Protein AF-A0A2N8KJX9-F1 (afdb_monomer)

Solvent-accessible surface area (backbone atoms only — not comparable to full-atom values): 4592 Å² total; per-residue (Å²): 132,84,85,54,67,44,64,41,91,87,77,62,53,72,46,52,55,65,64,54,59,70,40,63,40,45,37,52,37,51,50,56,46,68,76,39,58,69,87,52,32,53,58,48,54,56,55,54,57,70,66,47,53,98,87,47,80,61,55,45,59,58,48,34,48,54,53,51,56,59,60,58,73,65,77,118

Radius of gyration: 13.95 Å; Cα contacts (8 Å, |Δi|>4): 45; chains: 1; bounding box: 42×24×35 Å

Sequence (76 aa):
MANTDIRCPCCHASFNLEHIAEDEALRELMALLADLPREVSRPLVAYVGLFRGPSRATAYERQLRLAREVLAMHQD

InterPro domains:
  IPR059570 HI_1489-like, N-terminal domain [PF27180] (6-75)

Foldseek 3Di:
DDQQWDADPPPRDIDHPVVLVVDPLSVLLVVVLVPDDPVLSVVLVVVLVVPQDPPGGDDSNVSSVSSVVVVVVPVD

Organism: NCBI:txid1389932

Nearest PDB structures (foldseek):
  3ncc-assembly1_A  TM=2.332E-01  e=1.299E+00  Homo sapiens
  7zg0-assembly1_B  TM=3.121E-01  e=6.002E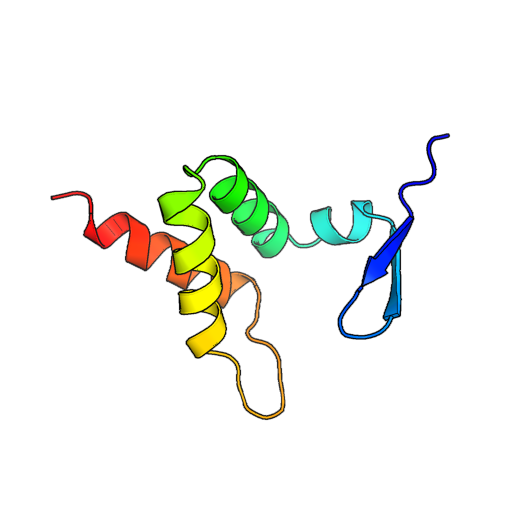+00  Mus musculus
  7zg0-assembly1_A  TM=3.084E-01  e=6.415E+00  Mus musculus
  5lde-assembly1_A  TM=3.287E-01  e=8.372E+00  Streptococcus sp. 'group G'

pLDDT: mean 91.35, std 9.69, range [46.28, 98.06]

Structure (mmCIF, N/CA/C/O backbone):
data_AF-A0A2N8KJX9-F1
#
_entry.id   AF-A0A2N8KJX9-F1
#
loop_
_atom_site.group_PDB
_atom_site.id
_atom_site.type_symbol
_atom_site.label_atom_id
_atom_site.label_alt_id
_atom_site.label_comp_id
_atom_site.label_asym_id
_atom_site.label_entity_id
_atom_site.label_seq_id
_atom_site.pdbx_PDB_ins_code
_atom_site.Cartn_x
_atom_site.Cartn_y
_atom_site.Cartn_z
_atom_site.occupancy
_atom_site.B_iso_or_equiv
_atom_site.auth_seq_id
_atom_site.auth_comp_id
_atom_site.auth_asym_id
_atom_site.auth_atom_id
_atom_site.pdbx_PDB_model_num
ATOM 1 N N . MET A 1 1 ? 18.620 -2.557 19.225 1.00 51.38 1 MET A N 1
ATOM 2 C CA . MET A 1 1 ? 17.937 -2.055 18.014 1.00 51.38 1 MET A CA 1
ATOM 3 C C . MET A 1 1 ? 17.034 -3.169 17.523 1.00 51.38 1 MET A C 1
ATOM 5 O O . MET A 1 1 ? 17.530 -4.275 17.352 1.00 51.38 1 MET A O 1
ATOM 9 N N 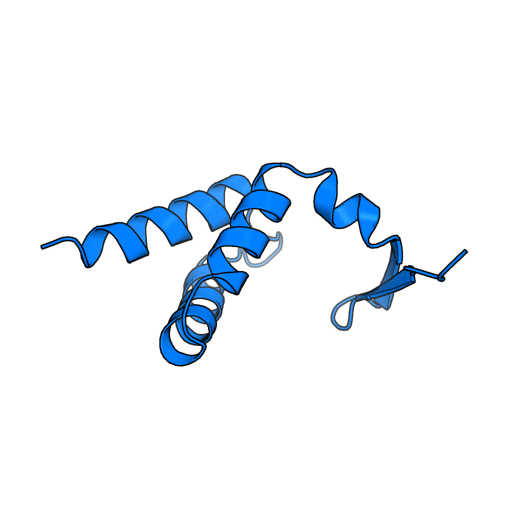. ALA A 1 2 ? 15.724 -2.937 17.435 1.00 65.12 2 ALA A N 1
ATOM 10 C CA . ALA A 1 2 ? 14.813 -3.936 16.880 1.00 65.12 2 ALA A CA 1
ATOM 11 C C . ALA A 1 2 ? 15.090 -4.055 15.377 1.00 65.12 2 ALA A C 1
ATOM 13 O O . ALA A 1 2 ? 15.212 -3.034 14.708 1.00 65.12 2 ALA A O 1
ATOM 14 N N . ASN A 1 3 ? 15.247 -5.276 14.869 1.00 75.88 3 ASN A N 1
ATOM 15 C CA . ASN A 1 3 ? 15.373 -5.494 13.435 1.00 75.88 3 ASN A CA 1
ATOM 16 C C . ASN A 1 3 ? 13.997 -5.269 12.786 1.00 75.88 3 ASN A C 1
ATOM 18 O O . ASN A 1 3 ? 13.066 -6.025 13.062 1.00 75.88 3 ASN A O 1
ATOM 22 N N . THR A 1 4 ? 13.868 -4.216 11.980 1.00 85.00 4 THR A N 1
ATOM 23 C CA . THR A 1 4 ? 12.650 -3.838 11.242 1.00 85.00 4 THR A CA 1
ATOM 24 C C . THR A 1 4 ? 12.671 -4.317 9.790 1.00 85.00 4 THR A C 1
ATOM 26 O O . THR A 1 4 ? 11.841 -3.887 8.986 1.00 85.00 4 THR A O 1
ATOM 29 N N . ASP A 1 5 ? 13.604 -5.205 9.439 1.00 91.12 5 ASP A N 1
ATOM 30 C CA . ASP A 1 5 ? 13.651 -5.818 8.119 1.00 91.12 5 ASP A CA 1
ATOM 31 C C . ASP A 1 5 ? 12.396 -6.651 7.863 1.00 91.12 5 ASP A C 1
ATOM 33 O O . ASP A 1 5 ? 12.022 -7.535 8.642 1.00 91.12 5 ASP A O 1
ATOM 37 N N . ILE A 1 6 ? 11.772 -6.403 6.715 1.00 91.38 6 ILE A N 1
ATOM 38 C CA . ILE A 1 6 ? 10.650 -7.190 6.220 1.00 91.38 6 ILE A CA 1
ATOM 39 C C . ILE A 1 6 ? 10.949 -7.729 4.826 1.00 91.38 6 ILE A C 1
ATOM 41 O O . ILE A 1 6 ? 11.712 -7.153 4.050 1.00 91.38 6 ILE A O 1
ATOM 45 N N . ARG A 1 7 ? 10.329 -8.868 4.506 1.00 93.38 7 ARG A N 1
ATOM 46 C CA . ARG A 1 7 ? 10.452 -9.528 3.206 1.00 93.38 7 ARG A CA 1
ATOM 47 C C . ARG A 1 7 ? 9.114 -9.495 2.486 1.00 93.38 7 ARG A C 1
ATOM 49 O O . ARG A 1 7 ? 8.124 -10.015 2.998 1.00 93.38 7 ARG A O 1
ATOM 56 N N . CYS A 1 8 ? 9.087 -8.930 1.282 1.00 90.75 8 CYS A N 1
ATOM 57 C CA . CYS A 1 8 ? 7.872 -8.895 0.475 1.00 90.75 8 CYS A CA 1
ATOM 58 C C . CYS A 1 8 ? 7.432 -10.327 0.108 1.00 90.75 8 CYS A C 1
ATOM 60 O O . CYS A 1 8 ? 8.228 -11.070 -0.473 1.00 90.75 8 CYS A O 1
ATOM 62 N N . PRO A 1 9 ? 6.180 -10.736 0.381 1.00 91.75 9 PRO A N 1
ATOM 63 C CA . PRO A 1 9 ? 5.698 -12.068 0.015 1.00 91.75 9 PRO A CA 1
ATOM 64 C C . PRO A 1 9 ? 5.516 -12.239 -1.500 1.00 91.75 9 PRO A C 1
ATOM 66 O O . PRO A 1 9 ? 5.434 -13.365 -1.975 1.00 91.75 9 PRO A O 1
ATOM 69 N N . CYS A 1 10 ? 5.461 -11.141 -2.262 1.00 87.69 10 CYS A N 1
ATOM 70 C CA . CYS A 1 10 ? 5.227 -11.168 -3.706 1.00 87.69 10 CYS A CA 1
ATOM 71 C C . CYS A 1 10 ? 6.519 -11.316 -4.521 1.00 87.69 10 CYS A C 1
ATOM 73 O O . CYS A 1 10 ? 6.535 -12.034 -5.513 1.00 87.69 10 CYS A O 1
ATOM 75 N N . CYS A 1 11 ? 7.589 -10.611 -4.135 1.00 91.12 11 CYS A N 1
ATOM 76 C CA . CYS A 1 11 ? 8.848 -10.567 -4.895 1.00 91.12 11 CYS A CA 1
ATOM 77 C C . CYS A 1 11 ? 10.085 -10.935 -4.073 1.00 91.12 11 CYS A C 1
ATOM 79 O O . CYS A 1 11 ? 11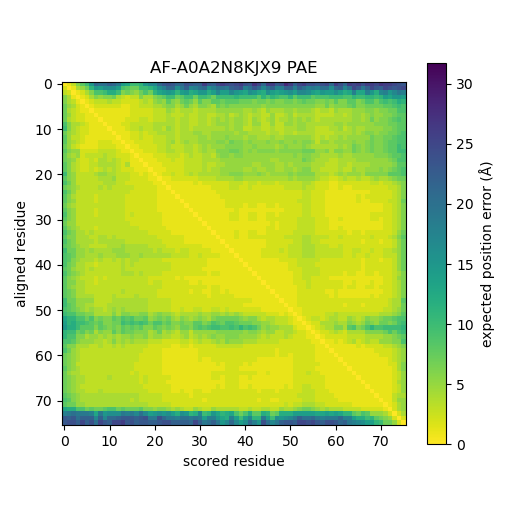.195 -10.917 -4.596 1.00 91.12 11 CYS A O 1
ATOM 81 N N . HIS A 1 12 ? 9.915 -11.246 -2.787 1.00 93.38 12 HIS A N 1
ATOM 82 C CA . HIS A 1 12 ? 10.987 -11.623 -1.870 1.00 93.38 12 HIS A CA 1
ATOM 83 C C . HIS A 1 12 ? 12.083 -10.579 -1.634 1.00 93.38 12 HIS A C 1
ATOM 85 O O . HIS A 1 12 ? 13.057 -10.912 -0.959 1.00 93.38 12 HIS A O 1
ATOM 91 N N . ALA A 1 13 ? 11.913 -9.343 -2.111 1.00 93.00 13 ALA A N 1
ATOM 92 C CA . ALA A 1 13 ? 12.782 -8.229 -1.758 1.00 93.00 13 ALA A CA 1
ATOM 93 C C . ALA A 1 13 ? 12.776 -8.009 -0.237 1.00 93.00 13 ALA A C 1
ATOM 95 O O . ALA A 1 13 ? 11.709 -8.041 0.386 1.00 93.00 13 ALA A O 1
ATOM 96 N N . SER A 1 14 ? 13.962 -7.789 0.327 1.00 93.94 14 SER A N 1
ATOM 97 C CA . SER A 1 14 ? 14.160 -7.441 1.735 1.00 93.94 14 SER A CA 1
ATOM 98 C C . SER A 1 14 ? 14.451 -5.953 1.854 1.00 93.94 14 SER A C 1
ATOM 100 O O . SER A 1 14 ? 15.264 -5.429 1.093 1.00 93.94 14 SER A O 1
ATOM 102 N N . PHE A 1 15 ? 13.795 -5.281 2.794 1.00 91.44 15 PHE A N 1
ATOM 103 C CA . PHE A 1 15 ? 13.991 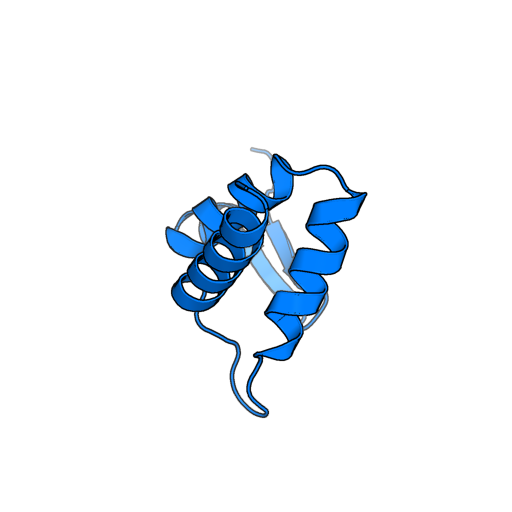-3.856 3.048 1.00 91.44 15 PHE A CA 1
ATOM 104 C C . PHE A 1 15 ? 13.568 -3.500 4.480 1.00 91.44 15 PHE A C 1
ATOM 106 O O . PHE A 1 15 ? 12.738 -4.186 5.079 1.00 91.44 15 PHE A O 1
ATOM 113 N N . ASN A 1 16 ? 14.129 -2.415 5.021 1.00 91.69 16 ASN A N 1
ATOM 114 C CA . ASN A 1 16 ? 13.715 -1.861 6.313 1.00 91.69 16 ASN A CA 1
ATOM 115 C C . ASN A 1 16 ? 12.325 -1.216 6.183 1.00 91.69 16 ASN A C 1
ATOM 117 O O . ASN A 1 16 ? 12.098 -0.461 5.236 1.00 91.69 16 ASN A O 1
ATOM 121 N N . LEU A 1 17 ? 11.433 -1.481 7.143 1.00 86.31 17 LEU A N 1
ATOM 122 C CA . LEU A 1 17 ? 10.110 -0.860 7.268 1.00 86.31 17 LEU A CA 1
ATOM 123 C C . LEU A 1 17 ? 10.124 0.674 7.127 1.00 86.31 17 LEU A C 1
ATOM 125 O O . LEU A 1 17 ? 9.170 1.237 6.600 1.00 86.31 17 LEU A O 1
ATOM 129 N N . GLU A 1 18 ? 11.199 1.346 7.536 1.00 89.44 18 GLU A N 1
ATOM 130 C CA . GLU A 1 18 ? 11.367 2.797 7.369 1.00 89.44 18 GLU A CA 1
ATOM 131 C C . GLU A 1 18 ? 11.273 3.241 5.900 1.00 89.44 18 GLU A C 1
ATOM 133 O O . GLU A 1 18 ? 10.654 4.266 5.629 1.00 89.44 18 GLU A O 1
ATOM 138 N N . HIS A 1 19 ? 11.734 2.430 4.938 1.00 89.06 19 HIS A N 1
ATOM 139 C CA . HIS A 1 19 ? 11.613 2.746 3.507 1.00 89.06 19 HIS A CA 1
ATOM 140 C C . HIS A 1 19 ? 10.154 2.821 3.026 1.00 89.06 19 HIS A C 1
ATOM 142 O O . HIS A 1 19 ? 9.860 3.531 2.070 1.00 89.06 19 HIS A O 1
ATOM 148 N N . ILE A 1 20 ? 9.215 2.112 3.670 1.00 86.25 20 ILE A N 1
ATOM 149 C CA . ILE A 1 20 ? 7.777 2.265 3.365 1.00 86.25 20 ILE A CA 1
ATOM 150 C C . ILE A 1 20 ? 7.289 3.656 3.776 1.00 86.25 20 ILE A C 1
ATOM 152 O O . ILE A 1 20 ? 6.413 4.213 3.120 1.00 86.25 20 ILE A O 1
ATOM 156 N N . ALA A 1 21 ? 7.834 4.208 4.861 1.00 86.94 21 ALA A N 1
ATOM 157 C CA . ALA A 1 21 ? 7.423 5.498 5.402 1.00 86.94 21 ALA A CA 1
ATOM 158 C C . ALA A 1 21 ? 8.063 6.699 4.684 1.00 86.94 21 ALA A C 1
ATOM 160 O O . ALA A 1 21 ? 7.606 7.826 4.895 1.00 86.94 21 ALA A O 1
ATOM 161 N N . GLU A 1 22 ? 9.103 6.478 3.874 1.00 92.81 22 GLU A N 1
ATOM 162 C CA . GLU A 1 22 ? 9.761 7.516 3.068 1.00 92.81 22 GLU A CA 1
ATOM 163 C C . GLU A 1 22 ? 8.886 7.997 1.905 1.00 92.81 22 GLU A C 1
ATOM 165 O O . GLU A 1 22 ? 8.923 9.177 1.559 1.00 92.81 22 GLU A O 1
ATOM 170 N N . ASP A 1 23 ? 8.063 7.114 1.335 1.00 94.38 23 ASP A N 1
ATOM 171 C CA . ASP A 1 23 ? 7.083 7.487 0.318 1.00 94.38 23 ASP A CA 1
ATOM 172 C C . ASP A 1 23 ? 5.835 8.082 0.988 1.00 94.38 23 ASP A C 1
ATOM 174 O O . ASP A 1 23 ? 5.114 7.416 1.737 1.00 94.38 23 ASP A O 1
ATOM 178 N N . GLU A 1 24 ? 5.594 9.370 0.742 1.00 96.31 24 GLU A N 1
ATOM 179 C CA . GLU A 1 24 ? 4.515 10.129 1.377 1.00 96.31 24 GLU A CA 1
ATOM 180 C C . GLU A 1 24 ? 3.132 9.538 1.077 1.00 96.31 24 GLU A C 1
ATOM 182 O O . GLU A 1 24 ? 2.326 9.344 1.992 1.00 96.31 24 GLU A O 1
ATOM 187 N N . ALA A 1 25 ? 2.873 9.184 -0.184 1.00 97.19 25 ALA A N 1
ATOM 188 C CA . ALA A 1 25 ? 1.579 8.661 -0.595 1.00 97.19 25 ALA A CA 1
ATOM 189 C C . ALA A 1 25 ? 1.332 7.252 -0.052 1.00 97.19 25 ALA A C 1
ATOM 191 O O . ALA A 1 25 ? 0.211 6.936 0.355 1.00 97.19 25 ALA A O 1
ATOM 192 N N . LEU A 1 26 ? 2.366 6.409 -0.010 1.00 95.69 26 LEU A N 1
ATOM 193 C CA . LEU A 1 26 ? 2.282 5.099 0.623 1.00 95.69 26 LEU A CA 1
ATOM 194 C C . LEU A 1 26 ? 2.015 5.229 2.124 1.00 95.69 26 LEU A C 1
ATOM 196 O O . LEU A 1 26 ? 1.129 4.548 2.641 1.00 95.69 26 LEU A O 1
ATOM 200 N N . ARG A 1 27 ? 2.729 6.118 2.821 1.00 95.62 27 ARG A N 1
ATOM 201 C CA . ARG A 1 27 ? 2.530 6.358 4.256 1.00 95.62 27 ARG A CA 1
ATOM 202 C C . ARG A 1 27 ? 1.097 6.792 4.561 1.00 95.62 27 ARG A C 1
ATOM 204 O O . ARG A 1 27 ? 0.466 6.222 5.450 1.00 95.62 27 ARG A O 1
ATOM 211 N N . GLU A 1 28 ? 0.567 7.752 3.806 1.00 97.12 28 GLU A N 1
ATOM 212 C CA . GLU A 1 28 ? -0.822 8.203 3.949 1.00 97.12 28 GLU A CA 1
ATOM 213 C C . GLU A 1 28 ? -1.837 7.103 3.618 1.00 97.12 28 GLU A C 1
ATOM 215 O O . GLU A 1 28 ? -2.827 6.945 4.333 1.00 97.12 28 GLU A O 1
ATOM 220 N N . LEU A 1 29 ? -1.590 6.309 2.571 1.00 97.19 29 LEU A N 1
ATOM 221 C CA . LEU A 1 29 ? -2.448 5.179 2.210 1.00 97.19 29 LEU A CA 1
ATOM 222 C C . LEU A 1 29 ? -2.482 4.124 3.321 1.00 97.19 29 LEU A C 1
ATOM 224 O O . LEU A 1 29 ? -3.552 3.620 3.655 1.00 97.19 29 LEU A O 1
ATOM 228 N N . MET A 1 30 ? -1.333 3.798 3.913 1.00 95.94 30 MET A N 1
ATOM 229 C CA . MET A 1 30 ? -1.253 2.829 5.006 1.00 95.94 30 MET A CA 1
ATOM 230 C C . MET A 1 30 ? -1.955 3.334 6.270 1.00 95.94 30 MET A C 1
ATOM 232 O O . MET A 1 30 ? -2.658 2.551 6.906 1.00 95.94 30 MET A O 1
ATOM 236 N N . ALA A 1 31 ? -1.821 4.623 6.603 1.00 96.50 31 ALA A N 1
ATOM 237 C CA . ALA A 1 31 ? -2.553 5.238 7.713 1.00 96.50 31 ALA A CA 1
ATOM 238 C C . ALA A 1 31 ? -4.073 5.173 7.485 1.00 96.50 31 ALA A C 1
ATOM 240 O O . ALA A 1 31 ? -4.803 4.667 8.333 1.00 96.50 31 ALA A O 1
ATOM 241 N N . LEU A 1 32 ? -4.533 5.561 6.289 1.00 96.81 32 LEU A N 1
ATOM 242 C CA . LEU A 1 32 ? -5.943 5.479 5.902 1.00 96.81 32 LEU A CA 1
ATOM 243 C C . LEU A 1 32 ? -6.498 4.053 6.042 1.00 96.81 32 LEU A C 1
ATOM 245 O O . LEU A 1 32 ? -7.592 3.856 6.560 1.00 96.81 32 LEU A O 1
ATOM 249 N N . LEU A 1 33 ? -5.752 3.044 5.582 1.00 97.12 33 LEU A N 1
ATOM 250 C CA . LEU A 1 33 ? -6.172 1.644 5.677 1.00 97.12 33 LEU A CA 1
ATOM 251 C C . LEU A 1 33 ? -6.173 1.113 7.117 1.00 97.12 33 LEU A C 1
ATOM 253 O O . LEU A 1 33 ? -6.977 0.231 7.421 1.00 97.12 33 LEU A O 1
ATOM 257 N N . ALA A 1 34 ? -5.281 1.617 7.973 1.00 96.69 34 ALA A N 1
ATOM 258 C CA . ALA A 1 34 ? -5.190 1.229 9.378 1.00 96.69 34 ALA A CA 1
ATOM 259 C C . ALA A 1 34 ? -6.340 1.798 10.226 1.00 96.69 34 ALA A C 1
ATOM 261 O O . ALA A 1 34 ? -6.798 1.114 11.141 1.00 96.69 34 ALA A O 1
ATOM 262 N N . ASP A 1 35 ? -6.829 2.996 9.894 1.00 96.56 35 ASP A N 1
ATOM 263 C CA . ASP A 1 35 ? -7.923 3.663 10.616 1.00 96.56 35 ASP A CA 1
ATOM 264 C C . ASP A 1 35 ? -9.321 3.119 10.254 1.00 96.56 35 ASP A C 1
ATOM 266 O O . ASP A 1 35 ? -10.292 3.335 10.981 1.00 96.56 35 ASP A O 1
ATOM 270 N N . LEU A 1 36 ? -9.451 2.399 9.136 1.00 96.94 36 LEU A N 1
ATOM 271 C CA . LEU A 1 36 ? -10.729 1.857 8.667 1.00 96.94 36 LEU A CA 1
ATOM 272 C C . LEU A 1 36 ? -11.087 0.508 9.323 1.00 96.94 36 LEU A C 1
ATOM 274 O O . LEU A 1 36 ? -10.217 -0.355 9.485 1.00 96.94 36 LEU A O 1
ATOM 278 N N . PRO A 1 37 ? -12.388 0.235 9.578 1.00 96.56 37 PRO A N 1
ATOM 279 C CA . PRO A 1 37 ? -12.849 -1.099 9.955 1.00 96.56 37 PRO A CA 1
ATOM 280 C C . PRO A 1 37 ? -12.404 -2.155 8.939 1.00 96.56 37 PRO A C 1
ATOM 282 O O . PRO A 1 37 ? -12.354 -1.900 7.731 1.00 96.56 37 PRO A O 1
ATOM 285 N N . ARG A 1 38 ? -12.112 -3.374 9.409 1.00 95.19 38 ARG A N 1
ATOM 286 C CA . ARG A 1 38 ? -11.613 -4.483 8.572 1.00 95.19 38 ARG A CA 1
ATOM 287 C C . ARG A 1 38 ? -12.539 -4.785 7.390 1.00 95.19 38 ARG A C 1
ATOM 289 O O . ARG A 1 38 ? -12.072 -5.172 6.316 1.00 95.19 38 ARG A O 1
ATOM 296 N N . GLU A 1 39 ? -13.836 -4.636 7.607 1.00 95.88 39 GLU A N 1
ATOM 297 C CA . GLU A 1 39 ? -14.917 -4.881 6.655 1.00 95.88 39 GLU A CA 1
ATOM 298 C C . GLU A 1 39 ? -14.908 -3.862 5.507 1.00 95.88 39 GLU A C 1
ATOM 300 O O . GLU A 1 39 ? -15.440 -4.153 4.442 1.00 95.88 39 GLU A O 1
ATOM 305 N N . VAL A 1 40 ? -14.257 -2.710 5.700 1.00 96.06 40 VAL A N 1
ATOM 306 C CA . VAL A 1 40 ? -14.104 -1.638 4.706 1.00 96.06 40 VAL A CA 1
ATOM 307 C C . VAL A 1 40 ? -12.705 -1.658 4.090 1.00 96.06 40 VAL A C 1
ATOM 309 O O . VAL A 1 40 ? -12.560 -1.618 2.868 1.00 96.06 40 VAL A O 1
ATOM 312 N N . SER A 1 41 ? -11.655 -1.786 4.908 1.00 96.94 41 SER A N 1
ATOM 313 C CA . SER A 1 41 ? -10.269 -1.728 4.424 1.00 96.94 41 SER A CA 1
ATOM 314 C C . SER A 1 41 ? -9.918 -2.885 3.484 1.00 96.94 41 SER A C 1
ATOM 316 O O . SER A 1 4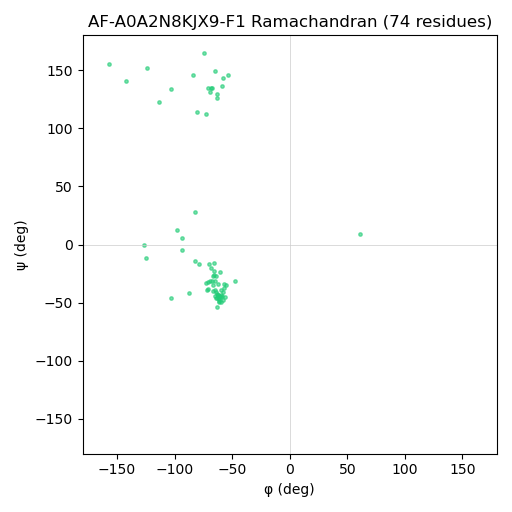1 ? -9.265 -2.677 2.462 1.00 96.94 41 SER A O 1
ATOM 318 N N . ARG A 1 42 ? -10.393 -4.109 3.756 1.00 96.50 42 ARG A N 1
ATOM 319 C CA . ARG A 1 42 ? -10.136 -5.272 2.884 1.00 96.50 42 ARG A CA 1
ATOM 320 C C . ARG A 1 42 ? -10.724 -5.132 1.473 1.00 96.50 42 ARG A C 1
ATOM 322 O O . ARG A 1 42 ? -9.961 -5.317 0.520 1.00 96.50 42 ARG A O 1
ATOM 329 N N . PRO A 1 43 ? -12.028 -4.843 1.287 1.00 96.69 43 PRO A N 1
ATOM 330 C CA . PRO A 1 43 ? -12.567 -4.644 -0.054 1.00 96.69 43 PRO A CA 1
ATOM 331 C C . PRO A 1 43 ? -11.969 -3.412 -0.741 1.00 96.69 43 PRO A C 1
ATOM 333 O O . PRO A 1 43 ? -11.763 -3.457 -1.951 1.00 96.69 43 PRO A O 1
ATOM 336 N N . LEU A 1 44 ? -11.602 -2.363 0.005 1.00 97.25 44 LEU A N 1
ATOM 337 C CA . LEU A 1 44 ? -10.917 -1.199 -0.561 1.00 97.25 44 LEU A CA 1
ATOM 338 C C . LEU A 1 44 ? -9.557 -1.563 -1.177 1.00 97.25 44 LEU A C 1
ATOM 340 O O . LEU A 1 44 ? -9.270 -1.171 -2.308 1.00 97.25 44 LEU A O 1
ATOM 344 N N . VAL A 1 45 ? -8.745 -2.378 -0.492 1.00 96.62 45 VAL A N 1
ATOM 345 C CA . VAL A 1 45 ? -7.478 -2.895 -1.047 1.00 96.62 45 VAL A CA 1
ATOM 346 C C . VAL A 1 45 ? -7.724 -3.706 -2.323 1.00 96.62 45 VAL A C 1
ATOM 348 O O . VAL A 1 45 ? -7.010 -3.536 -3.314 1.00 96.62 45 VAL A O 1
ATOM 351 N N . ALA A 1 46 ? -8.748 -4.567 -2.329 1.00 95.94 46 ALA A N 1
ATOM 352 C CA . ALA A 1 46 ? -9.099 -5.352 -3.512 1.00 95.94 46 ALA A CA 1
ATOM 353 C C . ALA A 1 46 ? -9.525 -4.455 -4.688 1.00 95.94 46 ALA A C 1
ATOM 355 O O . ALA A 1 46 ? -9.077 -4.673 -5.814 1.00 95.94 46 ALA A O 1
ATOM 356 N N . TYR A 1 47 ? -10.325 -3.421 -4.415 1.00 96.38 47 TYR A N 1
ATOM 357 C CA . TYR A 1 47 ? -10.765 -2.434 -5.398 1.00 96.38 47 TYR A CA 1
ATOM 358 C C . TYR A 1 47 ? -9.591 -1.663 -6.011 1.00 96.38 47 TYR A C 1
ATOM 360 O O . TYR A 1 47 ? -9.466 -1.615 -7.233 1.00 96.38 47 TYR A O 1
ATOM 368 N N . VAL A 1 48 ? -8.678 -1.128 -5.192 1.00 95.94 48 VAL A N 1
ATOM 369 C CA . VAL A 1 48 ? -7.459 -0.454 -5.682 1.00 95.94 48 VAL A CA 1
ATOM 370 C C . VAL A 1 48 ? -6.638 -1.395 -6.575 1.00 95.94 48 VAL A C 1
ATOM 372 O O . VAL A 1 48 ? -6.115 -0.982 -7.616 1.00 95.94 48 VAL A O 1
ATOM 375 N N . GLY A 1 49 ? -6.590 -2.685 -6.224 1.00 93.38 49 GLY A N 1
ATOM 376 C CA . GLY A 1 49 ? -5.933 -3.734 -7.002 1.00 93.38 49 GLY A CA 1
ATOM 377 C C . GLY A 1 49 ? -6.490 -3.942 -8.416 1.00 93.38 49 GLY A C 1
ATOM 378 O O . GLY A 1 49 ? -5.743 -4.402 -9.282 1.00 93.38 49 GLY A O 1
ATOM 379 N N . LEU A 1 50 ? -7.745 -3.561 -8.693 1.00 94.69 50 LEU A N 1
ATOM 380 C CA . LEU A 1 50 ? -8.351 -3.656 -10.032 1.00 94.69 50 LEU A CA 1
ATOM 381 C C . LEU A 1 50 ? -7.676 -2.737 -11.054 1.00 94.69 50 LEU A C 1
ATOM 383 O O . LEU A 1 50 ? -7.725 -2.998 -12.252 1.00 94.69 50 LEU A O 1
ATOM 387 N N . PHE A 1 51 ? -7.014 -1.677 -10.591 1.00 94.12 51 PHE A N 1
ATOM 388 C CA . PHE A 1 51 ? -6.418 -0.662 -11.456 1.00 94.12 51 PHE A CA 1
ATOM 389 C C . PHE A 1 51 ? -4.948 -0.915 -11.796 1.00 94.12 51 PHE A C 1
ATOM 391 O O . PHE A 1 51 ? -4.317 -0.040 -12.400 1.00 94.12 51 PHE A O 1
ATOM 398 N N . ARG A 1 52 ? -4.394 -2.066 -11.389 1.00 89.75 52 ARG A N 1
ATOM 399 C CA . ARG A 1 52 ? -3.019 -2.465 -11.713 1.00 89.75 52 ARG A CA 1
ATOM 400 C C . ARG A 1 52 ? -2.880 -2.738 -13.212 1.00 89.75 52 ARG A C 1
ATOM 402 O O . ARG A 1 52 ? -3.715 -3.417 -13.807 1.00 89.75 52 ARG A O 1
ATOM 409 N N . GLY A 1 53 ? -1.814 -2.224 -13.818 1.00 88.00 53 GLY A N 1
ATOM 410 C CA . GLY A 1 53 ? -1.498 -2.515 -15.212 1.00 88.00 53 GLY A CA 1
ATOM 411 C C . GLY A 1 53 ? -0.944 -3.936 -15.392 1.00 88.00 53 GLY A C 1
ATOM 412 O O . GLY A 1 53 ? -0.502 -4.553 -14.422 1.00 88.00 53 GLY A O 1
ATOM 413 N N . PRO A 1 54 ? -0.899 -4.454 -16.633 1.00 87.00 54 PRO A N 1
ATOM 414 C CA . PRO A 1 54 ? -0.366 -5.788 -16.917 1.00 87.00 54 PRO A CA 1
ATOM 415 C C . PRO A 1 54 ? 1.144 -5.911 -16.649 1.00 87.00 54 PRO A C 1
ATOM 417 O O . PRO A 1 54 ? 1.630 -7.004 -16.384 1.00 87.00 54 PRO A O 1
ATOM 420 N N . SER A 1 55 ? 1.890 -4.803 -16.720 1.00 87.75 55 SER A N 1
ATOM 421 C CA . SER A 1 55 ? 3.357 -4.791 -16.631 1.00 87.75 55 SER A CA 1
ATOM 42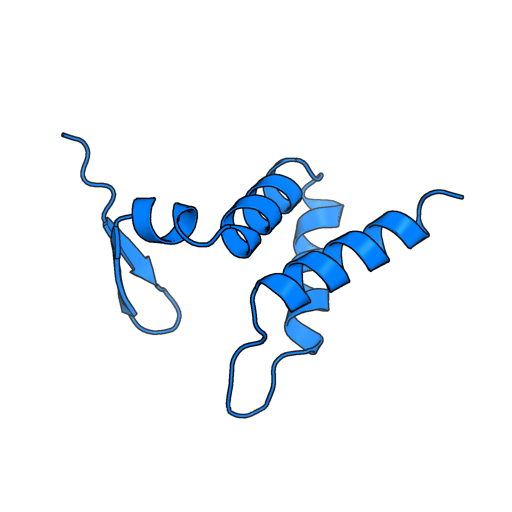2 C C . SER A 1 55 ? 3.925 -3.885 -15.539 1.00 87.75 55 SER A C 1
ATOM 424 O O . SER A 1 55 ? 5.123 -3.942 -15.267 1.00 87.75 55 SER A O 1
ATOM 426 N N . ARG A 1 56 ? 3.105 -3.020 -14.925 1.00 87.00 56 ARG A N 1
ATOM 427 C CA . ARG A 1 56 ? 3.551 -2.047 -13.918 1.00 87.00 56 ARG A CA 1
ATOM 428 C C . ARG A 1 56 ? 2.524 -1.889 -12.807 1.00 87.00 56 ARG A C 1
ATOM 430 O O . ARG A 1 56 ? 1.319 -1.846 -13.063 1.00 87.00 56 ARG A O 1
ATOM 437 N N . ALA A 1 57 ? 3.030 -1.761 -11.583 1.00 88.56 57 ALA A N 1
ATOM 438 C CA . ALA A 1 57 ? 2.222 -1.387 -10.435 1.00 88.56 57 ALA A CA 1
ATOM 439 C C . ALA A 1 57 ? 1.678 0.040 -10.603 1.00 88.56 57 ALA A C 1
ATOM 441 O O . ALA A 1 57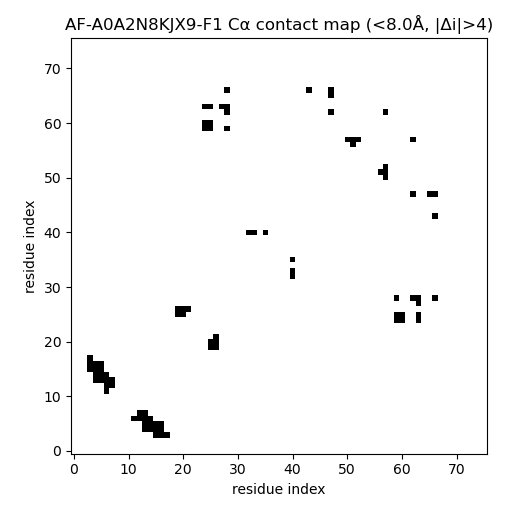 ? 2.304 0.899 -11.226 1.00 88.56 57 ALA A O 1
ATOM 442 N N . THR A 1 58 ? 0.500 0.283 -10.03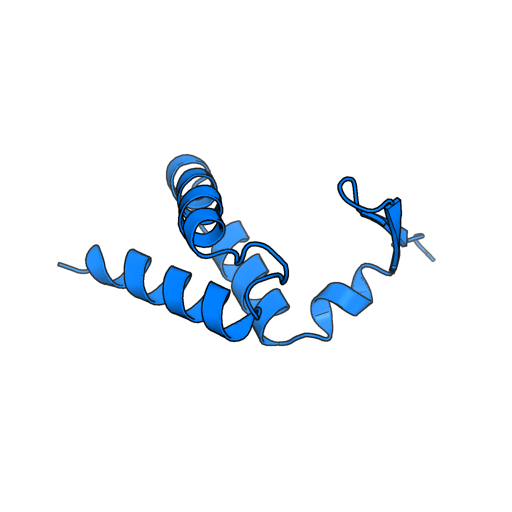8 1.00 92.44 58 THR A N 1
ATOM 443 C CA . THR A 1 58 ? -0.079 1.625 -9.954 1.00 92.44 58 THR A CA 1
ATOM 444 C C . THR A 1 58 ? 0.751 2.480 -8.997 1.00 92.44 58 THR A C 1
ATOM 446 O O . THR A 1 58 ? 1.060 2.018 -7.904 1.00 92.44 58 THR A O 1
ATOM 449 N N . ALA A 1 59 ? 1.078 3.718 -9.369 1.00 95.38 59 ALA A N 1
ATOM 450 C CA . ALA A 1 59 ? 1.771 4.658 -8.481 1.00 95.38 59 ALA A CA 1
ATOM 451 C C . ALA A 1 59 ? 0.979 4.899 -7.178 1.00 95.38 59 ALA A C 1
ATOM 453 O O . ALA A 1 59 ? -0.259 4.923 -7.217 1.00 95.38 59 ALA A O 1
ATOM 454 N N . TYR A 1 60 ? 1.660 5.057 -6.038 1.00 96.19 60 TYR A N 1
ATOM 455 C CA . TYR A 1 60 ? 1.007 5.152 -4.726 1.00 96.19 60 TYR A CA 1
ATOM 456 C C . TYR A 1 60 ? 0.087 6.370 -4.610 1.00 96.19 60 TYR A C 1
ATOM 458 O O . TYR A 1 60 ? -1.007 6.251 -4.065 1.00 96.19 60 TYR A O 1
ATOM 466 N N . GLU A 1 61 ? 0.427 7.495 -5.239 1.00 97.69 61 GLU A N 1
ATOM 467 C CA . GLU A 1 61 ? -0.408 8.701 -5.305 1.00 97.69 61 GLU A CA 1
ATOM 468 C C . GLU A 1 61 ? -1.753 8.408 -5.975 1.00 97.69 61 GLU A C 1
ATOM 470 O O . GLU A 1 61 ? -2.811 8.886 -5.557 1.00 97.69 61 GLU A O 1
ATOM 475 N N . ARG A 1 62 ? -1.738 7.580 -7.029 1.00 97.56 62 ARG A N 1
ATOM 476 C CA . ARG A 1 62 ? -2.968 7.153 -7.701 1.00 97.56 62 ARG A CA 1
ATOM 477 C C . ARG A 1 62 ? -3.764 6.180 -6.836 1.00 97.56 62 ARG A C 1
ATOM 479 O O . ARG A 1 62 ? -4.984 6.294 -6.821 1.00 97.56 62 ARG A O 1
ATOM 486 N N . GLN A 1 63 ? -3.107 5.263 -6.128 1.00 97.62 63 GLN A N 1
ATOM 487 C CA . GLN A 1 63 ? -3.780 4.360 -5.189 1.00 97.62 63 GLN A CA 1
ATOM 488 C C . GLN A 1 63 ? -4.471 5.140 -4.058 1.00 97.62 63 GLN A C 1
ATOM 490 O O . GLN A 1 63 ? -5.653 4.919 -3.802 1.00 97.62 63 GLN A O 1
ATOM 495 N N . LEU A 1 64 ? -3.770 6.103 -3.450 1.00 98.06 64 LEU A N 1
ATOM 496 C CA . LEU A 1 64 ? -4.288 6.970 -2.391 1.00 98.06 64 LEU A CA 1
ATOM 497 C C . LEU A 1 64 ? -5.476 7.817 -2.858 1.00 98.06 64 LEU A C 1
ATOM 499 O O . LEU A 1 64 ? -6.498 7.877 -2.176 1.00 98.06 64 LEU A O 1
ATOM 503 N N . ARG A 1 65 ? -5.375 8.438 -4.039 1.00 97.88 65 ARG A N 1
ATOM 504 C CA . ARG A 1 65 ? -6.488 9.193 -4.632 1.00 97.88 65 ARG A CA 1
ATOM 505 C C . ARG A 1 65 ? -7.719 8.314 -4.856 1.00 97.88 65 ARG A C 1
ATOM 507 O O . ARG A 1 65 ? -8.793 8.693 -4.411 1.00 97.88 65 ARG A O 1
ATOM 514 N N . LEU A 1 66 ? -7.559 7.140 -5.476 1.00 97.38 66 LEU A N 1
ATOM 515 C CA . LEU A 1 66 ? -8.668 6.199 -5.689 1.00 97.38 66 LEU A CA 1
ATOM 516 C C . LEU A 1 66 ? -9.320 5.794 -4.361 1.00 97.38 66 LEU A C 1
ATOM 518 O O . LEU A 1 66 ? -10.542 5.712 -4.276 1.00 97.38 66 LEU A O 1
ATOM 522 N N . ALA A 1 67 ? -8.513 5.566 -3.321 1.00 97.31 67 ALA A N 1
ATOM 523 C CA . ALA A 1 67 ? -9.023 5.227 -2.000 1.00 97.31 67 ALA A CA 1
ATOM 524 C C . ALA A 1 67 ? -9.858 6.365 -1.390 1.00 97.31 67 ALA A C 1
ATOM 526 O O . ALA A 1 67 ? -10.966 6.125 -0.915 1.00 97.31 67 ALA A O 1
ATOM 527 N N . ARG A 1 68 ? -9.363 7.608 -1.457 1.00 97.06 68 ARG A N 1
ATOM 528 C CA . ARG A 1 68 ? -10.087 8.803 -0.989 1.00 97.06 68 ARG A CA 1
ATOM 529 C C . ARG A 1 68 ? -11.378 9.045 -1.767 1.00 97.06 68 ARG A C 1
ATOM 531 O O . ARG A 1 68 ? -12.398 9.325 -1.149 1.00 97.06 68 ARG A O 1
ATOM 538 N N . GLU A 1 69 ? -11.346 8.906 -3.091 1.00 96.69 69 GLU A N 1
ATOM 539 C CA . GLU A 1 69 ? -12.521 9.072 -3.955 1.00 96.69 69 GLU A CA 1
ATOM 540 C C . GLU A 1 69 ? -13.639 8.090 -3.581 1.00 96.69 69 GLU A C 1
ATOM 542 O O . GLU A 1 69 ? -14.785 8.504 -3.444 1.00 96.69 69 GLU A O 1
ATOM 547 N N . VAL A 1 70 ? -13.316 6.813 -3.341 1.00 95.44 70 VAL A N 1
ATOM 548 C CA . VAL A 1 70 ? -14.310 5.806 -2.923 1.00 95.44 70 VAL A CA 1
ATOM 549 C C . VAL A 1 70 ? -14.903 6.125 -1.556 1.00 95.44 70 VAL A C 1
ATOM 551 O O . VAL A 1 70 ? -16.111 6.022 -1.374 1.00 95.44 70 VAL A O 1
ATOM 554 N N . LEU A 1 71 ? -14.074 6.514 -0.587 1.00 94.88 71 LEU A N 1
ATOM 555 C CA . LEU A 1 71 ? -14.562 6.845 0.754 1.00 94.88 71 LEU A CA 1
ATOM 556 C C . LEU A 1 71 ? -15.420 8.117 0.749 1.00 94.88 71 LEU A C 1
ATOM 558 O O . LEU A 1 71 ? -16.379 8.206 1.512 1.00 94.88 71 LEU A O 1
ATOM 562 N N . ALA A 1 72 ? -15.125 9.064 -0.145 1.00 95.12 72 ALA A N 1
ATOM 563 C CA . ALA A 1 72 ? -15.932 10.264 -0.334 1.00 95.12 72 ALA A CA 1
ATOM 564 C C . ALA A 1 72 ? -17.333 9.962 -0.896 1.00 95.12 72 ALA A C 1
ATOM 566 O O . ALA A 1 72 ? -18.263 10.701 -0.594 1.00 95.12 72 ALA A O 1
ATOM 5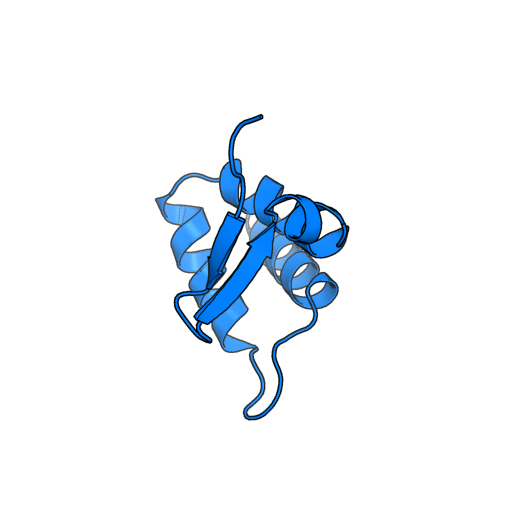67 N N . MET A 1 73 ? -17.520 8.861 -1.641 1.00 90.06 73 MET A N 1
ATOM 568 C CA . MET A 1 73 ? -18.842 8.449 -2.151 1.00 90.06 73 MET A CA 1
ATOM 569 C C . MET A 1 73 ? -19.834 8.058 -1.044 1.00 90.06 73 MET A C 1
ATOM 571 O O . MET A 1 73 ? -21.020 7.937 -1.320 1.00 90.06 73 MET A O 1
ATOM 575 N N . HIS A 1 74 ? -19.369 7.815 0.185 1.00 73.75 74 HIS A N 1
ATOM 576 C CA . HIS A 1 74 ? -20.236 7.477 1.316 1.00 73.75 74 HIS A CA 1
ATOM 577 C C . HIS A 1 74 ? -20.649 8.699 2.155 1.00 73.75 74 HIS A C 1
ATOM 579 O O . HIS A 1 74 ? -21.423 8.547 3.092 1.00 73.75 74 HIS A O 1
ATOM 585 N N . GLN A 1 75 ? -20.139 9.900 1.863 1.00 60.91 75 GLN A N 1
ATOM 586 C CA . GLN A 1 75 ? -20.410 11.103 2.664 1.00 60.91 75 GLN A CA 1
ATOM 587 C C . GLN A 1 75 ? -21.752 11.799 2.341 1.00 60.91 75 GLN A C 1
ATOM 589 O O . GLN A 1 75 ? -21.862 13.004 2.558 1.00 60.91 75 GLN A O 1
ATOM 594 N N . ASP A 1 76 ? -22.750 11.049 1.865 1.00 46.28 76 ASP A N 1
ATOM 595 C CA . ASP A 1 76 ? -24.130 11.522 1.657 1.00 46.28 76 ASP A CA 1
ATOM 596 C C . ASP A 1 76 ? -24.992 11.362 2.924 1.00 46.28 76 ASP A C 1
ATOM 598 O O . ASP A 1 76 ? -25.030 10.242 3.490 1.00 46.28 76 ASP A O 1
#

Secondary structure (DSSP, 8-state):
----EEE-TTT--EEETHHHHHSHHHHHHHHHHHHS-HHHHHHHHHHHHTT--SSSPPPHHHHHHHHHHHHHTT--

Mean predicted aligned error: 4.28 Å